Protein AF-A0A1S8XWS3-F1 (afdb_monomer)

pLDDT: mean 75.54, std 18.1, range [40.41, 96.75]

Radius of gyration: 20.97 Å; Cα contacts (8 Å, |Δi|>4): 81; chains: 1; bounding box: 36×42×70 Å

Nearest PDB structures (foldseek):
  8h3m-assembly1_A  TM=4.734E-01  e=3.197E+00  Severe acute respiratory syndrome coronavirus 2
  7y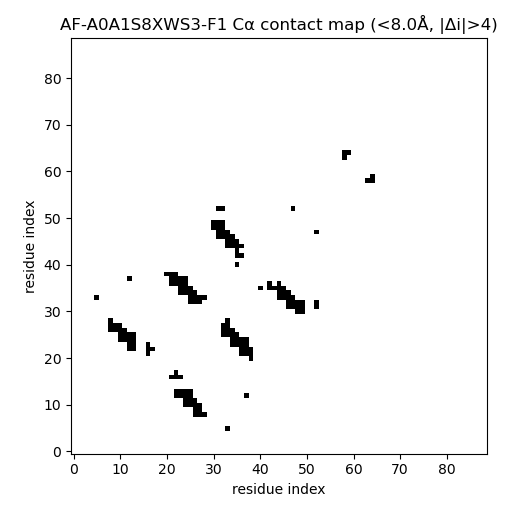v4-assembly1_A  TM=4.080E-01  e=5.481E+00  Homo sapiens

Foldseek 3Di:
DPPDPCVPFDWDWDPPDDPVQQIKIWTDDPFWIWIDRPVCPVDDIDIGGPVRVVVVVVCVVVCVPVPPDPPPPPDDPPPPDDDDDDDDD

Secondary structure (DSSP, 8-state):
------TT--EEE-TT--TT---EEEEE-SSEEEEEESS-TTSPPEEEEHHHHHHHHHHHHTTTT-TT------------PPP------

Sequence (89 aa):
MSVLDLGAATWRTSTRSGANGNCVEVAQLTSAVALRDSKDRSGPALVFTAREWAAFIEGTKDGEFDQDRPTRRRRGLGAKRSPLMQSLT

Structure (mmCIF, N/CA/C/O backbone):
data_AF-A0A1S8XWS3-F1
#
_entry.id   AF-A0A1S8XWS3-F1
#
loop_
_atom_site.group_PDB
_atom_site.id
_atom_site.type_symbol
_atom_site.label_atom_id
_atom_site.label_alt_id
_atom_site.label_comp_id
_atom_site.label_asym_id
_atom_site.label_entity_id
_atom_site.label_seq_id
_atom_site.pdbx_PDB_ins_code
_atom_site.Cartn_x
_atom_site.Cartn_y
_atom_site.Cartn_z
_atom_site.occupancy
_atom_site.B_iso_or_equiv
_atom_site.auth_seq_id
_atom_site.auth_comp_id
_atom_site.auth_asym_id
_atom_site.auth_atom_id
_atom_site.pdbx_PDB_model_num
ATOM 1 N N . MET A 1 1 ? -10.907 -17.860 5.616 1.00 41.94 1 MET A N 1
ATOM 2 C CA . MET A 1 1 ? -10.126 -16.698 5.145 1.00 41.94 1 MET A CA 1
ATOM 3 C C . MET A 1 1 ? -10.985 -15.966 4.141 1.00 41.94 1 MET A C 1
ATOM 5 O O . MET A 1 1 ? -11.207 -16.499 3.064 1.00 41.94 1 MET A O 1
ATOM 9 N N . SER A 1 2 ? -11.567 -14.829 4.522 1.00 51.44 2 SER A N 1
ATOM 10 C CA . SER A 1 2 ? -12.312 -14.000 3.576 1.00 51.44 2 SER A CA 1
ATOM 11 C C . SER A 1 2 ? -11.335 -13.527 2.510 1.00 51.44 2 SER A C 1
ATOM 13 O O . SER A 1 2 ? -10.404 -12.779 2.812 1.00 51.44 2 SER A O 1
ATOM 15 N N . VAL A 1 3 ? -11.516 -14.024 1.294 1.00 60.12 3 VAL A N 1
ATOM 16 C CA . VAL A 1 3 ? -10.766 -13.573 0.131 1.00 60.12 3 VAL A CA 1
ATOM 17 C C . VAL A 1 3 ? -11.236 -12.146 -0.114 1.00 60.12 3 VAL A C 1
ATOM 19 O O . VAL A 1 3 ? -12.331 -11.930 -0.625 1.00 60.12 3 VAL A O 1
ATOM 22 N N . LEU A 1 4 ? -10.475 -11.164 0.369 1.00 68.75 4 LEU A N 1
ATOM 23 C CA . LEU A 1 4 ? -10.675 -9.791 -0.073 1.00 68.75 4 LEU A CA 1
ATOM 24 C C . LEU A 1 4 ? -10.516 -9.810 -1.590 1.00 68.75 4 LEU A C 1
ATOM 26 O O . LEU A 1 4 ? -9.526 -10.345 -2.092 1.00 68.75 4 LEU A O 1
ATOM 30 N N . ASP A 1 5 ? -11.506 -9.292 -2.311 1.00 70.50 5 ASP A N 1
ATOM 31 C CA . ASP A 1 5 ? -11.429 -9.212 -3.763 1.00 70.50 5 ASP A CA 1
ATOM 32 C C . ASP A 1 5 ? -10.414 -8.131 -4.152 1.00 70.50 5 ASP A C 1
ATOM 34 O O . ASP A 1 5 ? -10.721 -6.947 -4.284 1.00 70.50 5 ASP A O 1
ATOM 38 N N . LEU A 1 6 ? -9.161 -8.559 -4.277 1.00 78.19 6 LEU A N 1
ATOM 39 C CA . LEU A 1 6 ? -8.049 -7.731 -4.726 1.00 78.19 6 LEU A CA 1
ATOM 40 C C . LEU A 1 6 ? -8.053 -7.528 -6.250 1.00 78.19 6 LEU A C 1
ATOM 42 O O . LEU A 1 6 ? -7.288 -6.698 -6.750 1.00 78.19 6 LEU A O 1
ATOM 46 N N . GLY A 1 7 ? -8.897 -8.264 -6.986 1.00 74.69 7 GLY A N 1
ATOM 47 C CA . GLY A 1 7 ? -9.034 -8.154 -8.437 1.00 74.69 7 GLY A CA 1
ATOM 48 C C . GLY A 1 7 ? -9.686 -6.839 -8.862 1.00 74.69 7 GLY A C 1
ATOM 49 O O . GLY A 1 7 ? -9.277 -6.253 -9.861 1.00 74.69 7 GLY A O 1
ATOM 50 N N . ALA A 1 8 ? -10.631 -6.333 -8.065 1.00 78.88 8 ALA A N 1
ATOM 51 C CA . ALA A 1 8 ? -11.286 -5.041 -8.283 1.00 78.88 8 ALA A CA 1
ATOM 52 C C . ALA A 1 8 ? -10.548 -3.844 -7.648 1.00 78.88 8 ALA A C 1
ATOM 54 O O . ALA A 1 8 ? -11.007 -2.704 -7.743 1.00 78.88 8 ALA A O 1
ATOM 55 N N . ALA A 1 9 ? -9.423 -4.075 -6.968 1.00 86.75 9 ALA A N 1
ATOM 56 C CA . ALA A 1 9 ? -8.733 -3.033 -6.221 1.00 86.75 9 ALA A CA 1
ATOM 57 C C . ALA A 1 9 ? -8.011 -2.031 -7.143 1.00 86.75 9 ALA A C 1
ATOM 59 O O . ALA A 1 9 ? -7.328 -2.405 -8.098 1.00 86.75 9 ALA A O 1
ATOM 60 N N . THR A 1 10 ? -8.103 -0.738 -6.822 1.00 90.19 10 THR A N 1
ATOM 61 C CA . THR A 1 10 ? -7.387 0.316 -7.556 1.00 90.19 10 THR A CA 1
ATOM 62 C C . THR A 1 10 ? -5.940 0.406 -7.077 1.00 90.19 10 THR A C 1
ATOM 64 O O . THR A 1 10 ? -5.633 1.061 -6.078 1.00 90.19 10 THR A O 1
ATOM 67 N N . TRP A 1 11 ? -5.043 -0.250 -7.808 1.00 90.50 11 TRP A N 1
ATOM 68 C CA . TRP A 1 11 ? -3.612 -0.275 -7.516 1.00 90.50 11 TRP A CA 1
ATOM 69 C C . TRP A 1 11 ? -2.911 1.014 -7.950 1.00 90.50 11 TRP A C 1
AT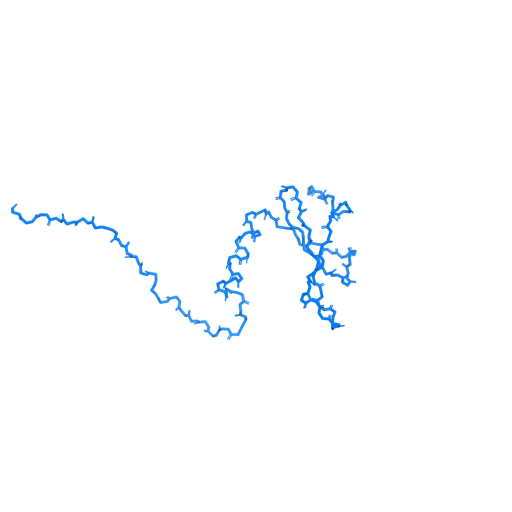OM 71 O O . TRP A 1 11 ? -3.102 1.509 -9.060 1.00 90.50 11 TRP A O 1
ATOM 81 N N . ARG A 1 12 ? -2.055 1.547 -7.075 1.00 89.31 12 ARG A N 1
ATOM 82 C CA . ARG A 1 12 ? -1.196 2.701 -7.355 1.00 89.31 12 ARG A CA 1
ATOM 83 C C . ARG A 1 12 ? 0.261 2.326 -7.137 1.00 89.31 12 ARG A C 1
ATOM 85 O O . ARG A 1 12 ? 0.652 1.946 -6.036 1.00 89.31 12 ARG A O 1
ATOM 92 N N . THR A 1 13 ? 1.071 2.480 -8.175 1.00 85.81 13 THR A N 1
ATOM 93 C CA . THR A 1 13 ? 2.528 2.338 -8.094 1.00 85.81 13 THR A CA 1
ATOM 94 C C . THR A 1 13 ? 3.146 3.609 -7.509 1.00 85.81 13 THR A C 1
ATOM 96 O O . THR A 1 13 ? 2.726 4.721 -7.837 1.00 85.81 13 THR A O 1
ATOM 99 N N . SER A 1 14 ? 4.154 3.469 -6.645 1.00 72.94 14 SER A N 1
ATOM 100 C CA . SER A 1 14 ? 4.889 4.623 -6.106 1.00 72.94 14 SER A CA 1
ATOM 101 C C . SER A 1 14 ? 5.610 5.400 -7.213 1.00 72.94 14 SER A C 1
ATOM 103 O O . SER A 1 14 ? 6.263 4.800 -8.063 1.00 72.94 14 SER A O 1
ATOM 105 N N . THR A 1 15 ? 5.588 6.733 -7.168 1.00 68.62 15 THR A N 1
ATOM 106 C CA . THR A 1 15 ? 6.350 7.595 -8.095 1.00 68.62 15 THR A CA 1
ATOM 107 C C . THR A 1 15 ? 7.858 7.581 -7.835 1.00 68.62 15 THR A C 1
ATOM 109 O O . THR A 1 15 ? 8.630 8.037 -8.671 1.00 68.62 15 THR A O 1
ATOM 112 N N . ARG A 1 16 ? 8.302 7.037 -6.691 1.00 66.56 16 ARG A N 1
ATOM 113 C CA . ARG A 1 16 ? 9.726 6.823 -6.361 1.00 66.56 16 ARG A CA 1
ATOM 114 C C . ARG A 1 16 ? 10.303 5.542 -6.979 1.00 66.56 16 ARG A C 1
ATOM 116 O O . ARG A 1 16 ? 11.460 5.209 -6.746 1.00 66.56 16 ARG A O 1
ATOM 123 N N . SER A 1 17 ? 9.497 4.845 -7.769 1.00 63.81 17 SER A N 1
ATOM 124 C CA . SER A 1 17 ? 9.869 3.668 -8.542 1.00 63.81 17 SER A CA 1
ATOM 125 C C . SER A 1 17 ? 10.761 4.063 -9.722 1.00 63.81 17 SER A C 1
ATOM 127 O O . SER A 1 17 ? 10.282 4.618 -10.706 1.00 63.81 17 SER A O 1
ATOM 129 N N . GLY A 1 18 ? 12.069 3.826 -9.613 1.00 63.81 18 GLY A N 1
ATOM 130 C CA . GLY A 1 18 ? 13.013 4.032 -10.717 1.00 63.81 18 GLY A CA 1
ATOM 131 C C . GLY A 1 18 ? 13.016 2.878 -11.729 1.00 63.81 18 GLY A C 1
ATOM 132 O O . GLY A 1 18 ? 12.427 1.823 -11.491 1.00 63.81 18 GLY A O 1
ATOM 133 N N . ALA A 1 19 ? 13.762 3.041 -12.829 1.00 62.25 19 ALA A N 1
ATOM 134 C CA . ALA A 1 19 ? 13.907 2.040 -13.899 1.00 62.25 19 ALA A CA 1
ATOM 135 C C . ALA A 1 19 ? 14.463 0.673 -13.434 1.00 62.25 19 ALA A C 1
ATOM 137 O O . ALA A 1 19 ? 14.361 -0.316 -14.152 1.00 62.25 19 ALA A O 1
ATOM 138 N N . ASN A 1 20 ? 15.004 0.596 -12.214 1.00 63.97 20 ASN A N 1
ATOM 139 C CA . ASN A 1 20 ? 15.614 -0.613 -11.656 1.00 63.97 20 ASN A CA 1
ATOM 140 C C . ASN A 1 20 ? 14.588 -1.597 -11.051 1.00 63.97 20 ASN A C 1
ATOM 142 O O . ASN A 1 20 ? 14.956 -2.672 -10.580 1.00 63.97 20 ASN A O 1
ATOM 146 N N . GLY A 1 21 ? 13.291 -1.272 -11.085 1.00 56.47 21 GLY A N 1
ATOM 147 C CA . GLY A 1 21 ? 12.225 -2.267 -10.965 1.00 56.47 21 GLY A CA 1
ATOM 148 C C . GLY A 1 21 ? 11.902 -2.778 -9.556 1.00 56.47 21 GLY A C 1
ATOM 149 O O . GLY A 1 21 ? 11.280 -3.822 -9.435 1.00 56.47 21 GLY A O 1
ATOM 150 N N . ASN A 1 22 ? 12.267 -2.098 -8.476 1.00 63.22 22 ASN A N 1
ATOM 151 C CA . ASN A 1 22 ? 11.828 -2.496 -7.125 1.00 63.22 22 ASN A CA 1
ATOM 152 C C . ASN A 1 22 ? 10.515 -1.799 -6.745 1.00 63.22 22 ASN A C 1
ATOM 154 O O . ASN A 1 22 ? 10.407 -1.162 -5.698 1.00 63.22 22 ASN A O 1
ATOM 158 N N . CYS A 1 23 ? 9.551 -1.812 -7.662 1.00 79.56 23 CYS A N 1
ATOM 159 C CA . CYS A 1 23 ? 8.370 -0.971 -7.559 1.00 79.56 23 CYS A CA 1
ATOM 160 C C . CYS A 1 23 ? 7.290 -1.715 -6.767 1.00 79.56 23 CYS A C 1
ATOM 162 O O . CYS A 1 23 ? 6.921 -2.840 -7.098 1.00 79.56 23 CYS A O 1
ATOM 164 N N . VAL A 1 24 ? 6.770 -1.074 -5.724 1.00 85.25 24 VAL A N 1
ATOM 165 C CA . VAL A 1 24 ? 5.632 -1.580 -4.949 1.00 85.25 24 VAL A CA 1
ATOM 166 C C . VAL A 1 24 ? 4.340 -0.940 -5.445 1.00 85.25 24 VAL A C 1
ATOM 168 O O . VAL A 1 24 ? 4.313 0.248 -5.798 1.00 85.25 24 VAL A O 1
ATOM 171 N N . GLU A 1 25 ? 3.266 -1.724 -5.462 1.00 89.69 25 GLU A N 1
ATOM 172 C CA . GLU A 1 25 ? 1.905 -1.246 -5.703 1.00 89.69 25 GLU A CA 1
ATOM 173 C C . GLU A 1 25 ? 1.102 -1.312 -4.403 1.00 89.69 25 GLU A C 1
ATOM 175 O O . GLU A 1 25 ? 1.176 -2.294 -3.663 1.00 89.69 25 GLU A O 1
ATOM 180 N N . VAL A 1 26 ? 0.319 -0.265 -4.141 1.00 91.56 26 VAL A N 1
ATOM 181 C CA . VAL A 1 26 ? -0.566 -0.174 -2.975 1.00 91.56 26 VAL A CA 1
ATOM 182 C C . VAL A 1 26 ? -1.998 0.046 -3.440 1.00 91.56 26 VAL A C 1
ATOM 184 O O . VAL A 1 26 ? -2.240 0.876 -4.319 1.00 91.56 26 VAL A O 1
ATOM 187 N N . ALA A 1 27 ? -2.950 -0.654 -2.829 1.00 93.00 27 ALA A N 1
ATOM 188 C CA . ALA A 1 27 ? -4.375 -0.417 -3.011 1.00 93.00 27 ALA A CA 1
ATOM 189 C C . ALA A 1 27 ? -5.054 -0.149 -1.664 1.00 93.00 27 ALA A C 1
ATOM 191 O O . ALA A 1 27 ? -4.889 -0.908 -0.707 1.00 93.00 27 ALA A O 1
ATOM 192 N N . GLN A 1 28 ? -5.831 0.933 -1.596 1.00 90.62 28 GLN A N 1
ATOM 193 C CA . GLN A 1 28 ? -6.714 1.194 -0.461 1.00 90.62 28 GLN A CA 1
ATOM 194 C C . GLN A 1 28 ? -8.041 0.471 -0.690 1.00 90.62 28 GLN A C 1
ATOM 196 O O . GLN A 1 28 ? -8.672 0.640 -1.733 1.00 90.62 28 GLN A O 1
ATOM 201 N N . LEU A 1 29 ? -8.446 -0.334 0.286 1.00 89.50 29 LEU A N 1
ATOM 202 C CA . LEU A 1 29 ? -9.724 -1.037 0.334 1.00 89.50 29 LEU A CA 1
ATOM 203 C C . LEU A 1 29 ? -10.607 -0.389 1.409 1.00 89.50 29 LEU A C 1
ATOM 205 O O . LEU A 1 29 ? -10.150 0.448 2.185 1.00 89.50 29 LEU A O 1
ATOM 209 N N . THR A 1 30 ? -11.869 -0.807 1.507 1.00 87.19 30 THR A N 1
ATOM 210 C CA . THR A 1 30 ? -12.824 -0.239 2.475 1.00 87.19 30 THR A CA 1
ATOM 211 C C . TH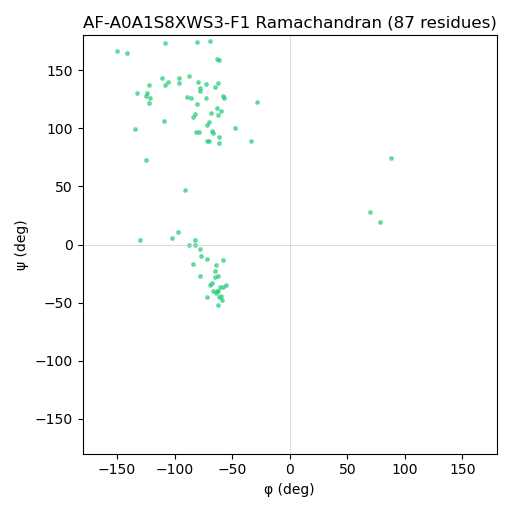R A 1 30 ? -12.359 -0.348 3.932 1.00 87.19 30 THR A C 1
ATOM 213 O O . THR A 1 30 ? -12.598 0.562 4.719 1.00 87.19 30 THR A O 1
ATOM 216 N N . SER A 1 31 ? -11.695 -1.445 4.308 1.00 86.25 31 SER A N 1
ATOM 217 C CA . SER A 1 31 ? -11.259 -1.711 5.691 1.00 86.25 31 SER A CA 1
ATOM 218 C C . SER A 1 31 ? -9.786 -2.115 5.814 1.00 86.25 31 SER A C 1
ATOM 220 O O . SER A 1 31 ? -9.312 -2.433 6.909 1.00 86.25 31 SER A O 1
ATOM 222 N N . ALA A 1 32 ? -9.056 -2.106 4.702 1.00 92.38 32 ALA A N 1
ATOM 223 C CA . ALA A 1 32 ? -7.720 -2.669 4.618 1.00 92.38 32 ALA A CA 1
ATOM 224 C C . ALA A 1 32 ? -6.858 -1.946 3.579 1.00 92.38 32 ALA A C 1
ATOM 226 O O . ALA A 1 32 ? -7.352 -1.194 2.739 1.00 92.38 32 ALA A O 1
ATOM 227 N N . VAL A 1 33 ? -5.558 -2.200 3.630 1.00 93.38 33 VAL A N 1
ATOM 228 C CA . VAL A 1 33 ? -4.585 -1.757 2.637 1.00 93.38 33 VAL A CA 1
ATOM 229 C C . VAL A 1 33 ? -3.840 -2.979 2.131 1.00 93.38 33 VAL A C 1
ATOM 231 O O . VAL A 1 33 ? -3.331 -3.763 2.929 1.00 93.38 33 VAL A O 1
ATOM 234 N N . ALA A 1 34 ? -3.791 -3.144 0.812 1.00 93.69 34 ALA A N 1
ATOM 235 C CA . ALA A 1 34 ? -3.067 -4.229 0.166 1.00 93.69 34 ALA A CA 1
ATOM 236 C C . ALA A 1 34 ? -1.774 -3.709 -0.470 1.00 93.69 34 ALA A C 1
ATOM 238 O O . ALA A 1 34 ? -1.762 -2.625 -1.058 1.00 93.69 34 ALA A O 1
ATOM 239 N N . LEU A 1 35 ? -0.698 -4.485 -0.362 1.00 91.81 35 LEU A N 1
ATOM 240 C CA . LEU A 1 35 ? 0.626 -4.162 -0.880 1.00 91.81 35 LEU A CA 1
ATOM 241 C C . LEU A 1 35 ? 1.183 -5.367 -1.638 1.00 91.81 35 LEU A C 1
ATOM 243 O O . LEU A 1 35 ? 1.162 -6.483 -1.121 1.00 91.81 35 LEU A O 1
ATOM 247 N N . ARG A 1 36 ? 1.668 -5.155 -2.862 1.00 90.94 36 ARG A N 1
ATOM 248 C CA . ARG A 1 36 ? 2.250 -6.222 -3.691 1.00 90.94 36 ARG A CA 1
ATOM 249 C C . ARG A 1 36 ? 3.465 -5.748 -4.479 1.00 90.94 36 ARG A C 1
ATOM 251 O O . ARG A 1 36 ? 3.676 -4.544 -4.654 1.00 90.94 36 ARG A O 1
ATOM 258 N N . ASP A 1 37 ? 4.223 -6.713 -4.987 1.00 87.06 37 ASP A N 1
ATOM 259 C CA . ASP A 1 37 ? 5.274 -6.463 -5.967 1.00 87.06 37 ASP A CA 1
ATOM 260 C C . ASP A 1 37 ? 4.644 -6.135 -7.331 1.00 87.06 37 ASP A C 1
ATOM 262 O O . ASP A 1 37 ? 3.822 -6.883 -7.858 1.00 87.06 37 ASP A O 1
ATOM 266 N N . SER A 1 38 ? 5.027 -5.001 -7.916 1.00 83.62 38 SER A N 1
ATOM 267 C CA . SER A 1 38 ? 4.600 -4.632 -9.269 1.00 83.62 38 SER A CA 1
ATOM 268 C C . SER A 1 38 ? 5.077 -5.611 -10.349 1.00 83.62 38 SER A C 1
ATOM 270 O O . SER A 1 38 ? 4.438 -5.704 -11.399 1.00 83.62 38 SER A O 1
ATOM 272 N N . LYS A 1 39 ? 6.197 -6.314 -10.120 1.00 82.81 39 LYS A N 1
ATOM 273 C CA . LYS A 1 39 ? 6.774 -7.287 -11.059 1.00 82.81 39 LYS A CA 1
ATOM 274 C C . LYS A 1 39 ? 6.042 -8.622 -11.033 1.00 82.81 39 LYS A C 1
ATOM 276 O O . LYS A 1 39 ? 6.015 -9.304 -12.052 1.00 82.81 39 LYS A O 1
ATOM 281 N N . ASP A 1 40 ? 5.425 -8.961 -9.907 1.00 84.56 40 ASP A N 1
ATOM 282 C CA . ASP A 1 40 ? 4.623 -10.168 -9.740 1.00 84.56 40 ASP A CA 1
ATOM 283 C C . ASP A 1 40 ? 3.213 -9.810 -9.256 1.00 84.56 40 ASP A C 1
ATOM 285 O O . ASP A 1 40 ? 2.828 -10.024 -8.107 1.00 84.56 40 ASP A O 1
ATOM 289 N N . ARG A 1 41 ? 2.415 -9.241 -10.168 1.00 85.62 41 ARG A N 1
ATOM 290 C CA . ARG A 1 41 ? 1.030 -8.827 -9.878 1.00 85.62 41 ARG A CA 1
ATOM 291 C C . ARG A 1 41 ? 0.096 -9.993 -9.548 1.00 85.62 41 ARG A C 1
ATOM 293 O O . ARG A 1 41 ? -0.951 -9.755 -8.945 1.00 85.62 41 ARG A O 1
ATOM 300 N N . SER A 1 42 ? 0.450 -11.199 -9.993 1.00 84.44 42 SER A N 1
ATOM 301 C CA . SER A 1 42 ? -0.239 -12.462 -9.699 1.00 84.44 42 SER A CA 1
ATOM 302 C C . SER A 1 42 ? 0.186 -13.084 -8.372 1.00 84.44 42 SER A C 1
ATOM 304 O O . SER A 1 42 ? -0.505 -13.970 -7.871 1.00 84.44 42 SER A O 1
ATOM 306 N N . GLY A 1 43 ? 1.318 -12.643 -7.829 1.00 84.94 43 GLY A N 1
ATOM 307 C CA . GLY A 1 43 ? 1.866 -13.114 -6.575 1.00 84.94 43 GLY A CA 1
ATOM 308 C C . GLY A 1 43 ? 1.040 -12.693 -5.357 1.00 84.94 43 GLY A C 1
ATOM 309 O O . GLY A 1 43 ? 0.057 -11.949 -5.459 1.00 84.94 43 GLY A O 1
ATOM 310 N N . PRO A 1 44 ? 1.426 -13.177 -4.168 1.00 87.31 44 PRO A N 1
ATOM 311 C CA . PRO A 1 44 ? 0.722 -12.872 -2.933 1.00 87.31 44 PRO A CA 1
ATOM 312 C C . PRO A 1 44 ? 0.812 -11.379 -2.587 1.00 87.31 44 PRO A C 1
ATOM 314 O O . PRO A 1 44 ? 1.883 -10.774 -2.627 1.00 87.31 44 PRO A O 1
ATOM 317 N N . ALA A 1 45 ? -0.318 -10.802 -2.180 1.00 91.44 45 ALA A N 1
ATOM 318 C CA . ALA A 1 45 ? -0.371 -9.461 -1.610 1.00 91.44 45 ALA A CA 1
ATOM 319 C C . ALA A 1 45 ? -0.360 -9.528 -0.078 1.00 91.44 45 ALA A C 1
ATOM 321 O O . ALA A 1 45 ? -1.061 -10.342 0.528 1.00 91.44 45 ALA A O 1
ATOM 322 N N . LEU A 1 46 ? 0.392 -8.628 0.549 1.00 91.94 46 LEU A N 1
ATOM 323 C CA . LEU A 1 46 ? 0.299 -8.370 1.980 1.00 91.94 46 LEU A CA 1
ATOM 324 C C . LEU A 1 46 ? -0.927 -7.500 2.238 1.00 91.94 46 LEU A C 1
ATOM 326 O O . LEU A 1 46 ? -1.120 -6.495 1.557 1.00 91.94 46 LEU A O 1
ATOM 330 N N . VAL A 1 47 ? -1.745 -7.868 3.220 1.00 93.50 47 VAL A N 1
ATOM 331 C CA . VAL A 1 47 ? -2.945 -7.112 3.579 1.00 93.50 47 VAL A CA 1
ATOM 332 C C . VAL A 1 47 ? -2.856 -6.678 5.032 1.00 93.50 47 VAL A C 1
ATOM 334 O O . VAL A 1 47 ? -2.694 -7.505 5.923 1.00 93.50 47 VAL A O 1
ATOM 337 N N . PHE A 1 48 ? -3.010 -5.379 5.250 1.00 93.88 48 PHE A N 1
ATOM 338 C CA . PHE A 1 48 ? -3.027 -4.740 6.557 1.00 93.88 48 PHE A CA 1
ATOM 339 C C . PHE A 1 48 ? -4.429 -4.223 6.847 1.00 93.88 48 PHE A C 1
ATOM 341 O O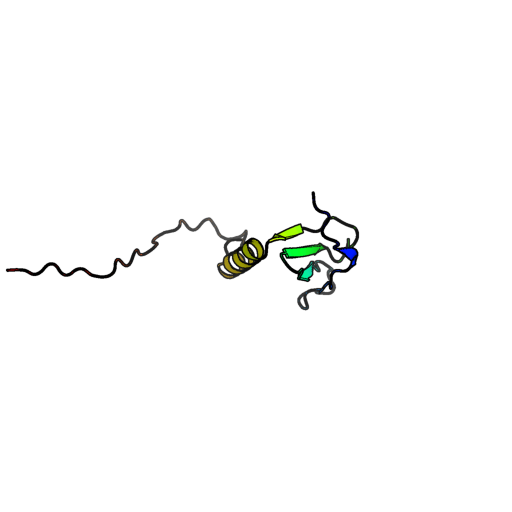 . PHE A 1 48 ? -5.095 -3.688 5.960 1.00 93.88 48 PHE A O 1
ATOM 348 N N . THR A 1 49 ? -4.871 -4.295 8.096 1.00 94.19 49 THR A N 1
ATOM 349 C CA . THR A 1 49 ? -5.991 -3.463 8.548 1.00 94.19 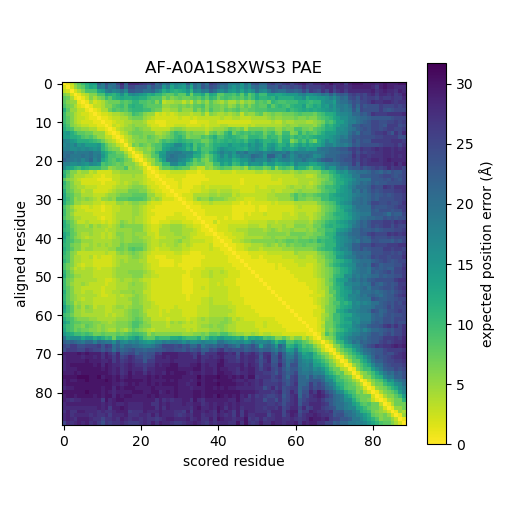49 THR A CA 1
ATOM 350 C C . THR A 1 49 ? -5.615 -1.981 8.456 1.00 94.19 49 THR A C 1
ATOM 352 O O . THR A 1 49 ? -4.437 -1.614 8.472 1.00 94.19 49 THR A O 1
ATOM 355 N N . ALA A 1 50 ? -6.610 -1.091 8.426 1.00 90.62 50 ALA A N 1
ATOM 356 C CA . ALA A 1 50 ? -6.352 0.353 8.440 1.00 90.62 50 ALA A CA 1
ATOM 357 C C . ALA A 1 50 ? -5.482 0.801 9.637 1.00 90.62 50 ALA A C 1
ATOM 359 O O . ALA A 1 50 ? -4.647 1.696 9.501 1.00 90.62 50 ALA A O 1
ATOM 360 N N . ARG A 1 51 ? -5.645 0.155 10.803 1.00 94.06 51 ARG A N 1
ATOM 361 C CA . ARG A 1 51 ? -4.874 0.467 12.015 1.00 94.06 51 ARG A CA 1
ATOM 362 C C . ARG A 1 51 ? -3.423 0.003 11.914 1.00 94.06 51 ARG A C 1
ATOM 364 O O . ARG A 1 51 ? -2.529 0.759 12.280 1.00 94.06 51 ARG A O 1
ATOM 371 N N . GLU A 1 52 ? -3.190 -1.213 11.429 1.00 95.94 52 GLU A N 1
ATOM 372 C CA . GLU A 1 52 ? -1.831 -1.725 11.210 1.00 95.94 52 GLU A CA 1
ATOM 373 C C . GLU A 1 52 ? -1.095 -0.890 10.169 1.00 95.94 52 GLU A C 1
ATOM 375 O O . GLU A 1 52 ? 0.071 -0.561 10.365 1.00 95.94 52 GLU A O 1
ATOM 380 N N . TRP A 1 53 ? -1.789 -0.476 9.104 1.00 95.00 53 TRP A N 1
ATOM 381 C CA . TRP A 1 53 ? -1.214 0.410 8.101 1.00 95.00 53 TRP A CA 1
ATOM 382 C C . TRP A 1 53 ? -0.809 1.766 8.692 1.00 95.00 53 TRP A C 1
ATOM 384 O O . TRP A 1 53 ? 0.298 2.236 8.444 1.00 95.00 53 TRP A O 1
ATOM 394 N N . ALA A 1 54 ? -1.666 2.384 9.511 1.00 94.12 54 ALA A N 1
ATOM 395 C CA . ALA A 1 54 ? -1.331 3.639 10.184 1.00 94.12 54 ALA A CA 1
ATOM 396 C C . ALA A 1 54 ? -0.087 3.494 11.077 1.00 94.12 54 ALA A C 1
ATOM 398 O O . ALA A 1 54 ? 0.853 4.277 10.940 1.00 94.12 54 ALA A O 1
ATOM 399 N N . ALA A 1 55 ? -0.044 2.446 11.907 1.00 96.38 55 ALA A N 1
ATOM 400 C CA . ALA A 1 55 ? 1.096 2.162 12.776 1.00 96.38 55 ALA A CA 1
ATOM 401 C C . ALA A 1 55 ? 2.385 1.892 11.980 1.00 96.38 55 ALA A C 1
ATOM 403 O O . ALA A 1 55 ? 3.451 2.382 12.343 1.00 96.38 55 ALA A O 1
ATOM 404 N N . PHE A 1 56 ? 2.291 1.163 10.862 1.00 94.19 56 PHE A N 1
ATOM 405 C CA . PHE A 1 56 ? 3.424 0.917 9.969 1.00 94.19 56 PHE A CA 1
ATOM 406 C C . PHE A 1 56 ? 4.005 2.223 9.412 1.00 94.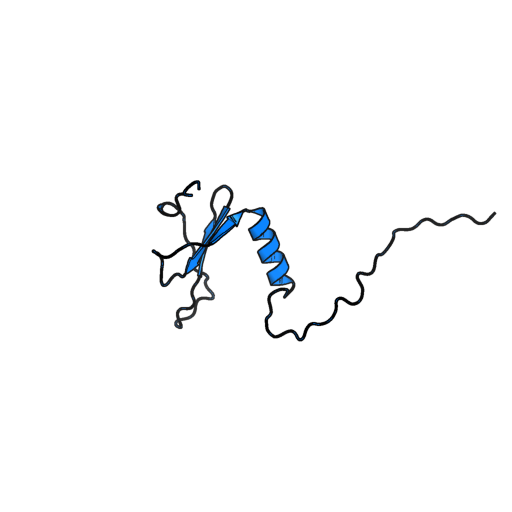19 56 PHE A C 1
ATOM 408 O O . PHE A 1 56 ? 5.224 2.407 9.400 1.00 94.19 56 PHE A O 1
ATOM 415 N N . ILE A 1 57 ? 3.148 3.153 8.981 1.00 94.00 57 ILE A N 1
ATOM 416 C CA . ILE A 1 57 ? 3.587 4.456 8.467 1.00 94.00 57 ILE A CA 1
ATOM 417 C C . ILE A 1 57 ? 4.226 5.308 9.569 1.00 94.00 57 ILE A C 1
ATOM 419 O O . ILE A 1 57 ? 5.225 5.976 9.302 1.00 94.00 57 ILE A O 1
ATOM 423 N N . GLU A 1 58 ? 3.681 5.295 10.786 1.00 96.75 58 GLU A N 1
ATOM 424 C CA . GLU A 1 58 ? 4.275 5.991 11.935 1.00 96.75 58 GLU A CA 1
ATOM 425 C C . GLU A 1 58 ? 5.659 5.424 12.277 1.00 96.75 58 GLU A C 1
ATOM 427 O O . GLU A 1 58 ? 6.633 6.174 12.261 1.00 96.75 58 GLU A O 1
ATOM 432 N N . GLY A 1 59 ? 5.784 4.104 12.447 1.00 94.12 59 GLY A N 1
ATOM 433 C CA . GLY A 1 59 ? 7.072 3.455 12.726 1.00 94.12 59 GLY A CA 1
ATOM 434 C C . GLY A 1 59 ? 8.107 3.676 11.616 1.00 94.12 59 GLY A C 1
ATOM 435 O O . GLY A 1 59 ? 9.286 3.904 11.887 1.00 94.12 59 GLY A O 1
ATOM 436 N N . THR A 1 60 ? 7.669 3.705 10.351 1.00 92.94 60 THR A N 1
ATOM 437 C CA . THR A 1 60 ? 8.548 4.023 9.212 1.00 92.94 60 THR A CA 1
ATOM 438 C C . THR A 1 60 ? 9.076 5.455 9.283 1.00 92.94 60 THR A C 1
ATOM 440 O O . THR A 1 60 ? 10.256 5.685 9.032 1.00 92.94 60 THR A O 1
ATOM 443 N N . LYS A 1 61 ? 8.236 6.431 9.647 1.00 91.19 61 LYS A N 1
ATOM 444 C CA . LYS A 1 61 ? 8.668 7.830 9.819 1.00 91.19 61 LYS A CA 1
ATOM 445 C C . LYS A 1 61 ? 9.614 8.005 11.007 1.00 91.19 61 LYS A C 1
ATOM 447 O O . LYS A 1 61 ? 10.517 8.834 10.933 1.00 91.19 61 LYS A O 1
ATOM 452 N N . ASP A 1 62 ? 9.430 7.211 12.058 1.00 93.94 62 ASP A N 1
ATOM 453 C CA . ASP A 1 62 ? 10.278 7.212 13.254 1.00 93.94 62 ASP A CA 1
ATOM 454 C C . ASP A 1 62 ? 11.618 6.469 13.055 1.00 93.94 62 ASP A C 1
ATOM 456 O O . ASP A 1 62 ? 12.471 6.460 13.953 1.00 93.94 62 ASP A O 1
ATOM 460 N N . GLY A 1 63 ? 11.827 5.862 11.879 1.00 91.75 63 GLY A N 1
ATOM 461 C CA . GLY A 1 63 ? 13.030 5.096 11.547 1.00 91.75 63 GLY A CA 1
ATOM 462 C C . GLY A 1 63 ? 13.130 3.778 12.319 1.00 91.75 63 GLY A C 1
ATOM 463 O O . GLY A 1 63 ? 14.230 3.312 12.617 1.00 91.75 63 GLY A O 1
ATOM 464 N N . GLU A 1 64 ? 11.994 3.185 12.706 1.00 91.88 64 GLU A N 1
ATOM 465 C CA . GLU A 1 64 ? 11.954 1.919 13.452 1.00 91.88 64 GLU A CA 1
ATOM 466 C C . GLU A 1 64 ? 12.502 0.742 12.631 1.00 91.88 64 GLU A C 1
ATOM 468 O O . GLU A 1 64 ? 13.063 -0.199 13.191 1.00 91.88 64 GLU A O 1
ATOM 473 N N . PHE A 1 65 ? 12.390 0.821 11.303 1.00 88.25 65 PHE A N 1
ATOM 474 C CA . PHE A 1 65 ? 12.758 -0.253 10.378 1.00 88.25 65 PHE A CA 1
ATOM 475 C C . PHE A 1 65 ? 14.109 -0.048 9.672 1.00 88.25 65 PHE A C 1
ATOM 477 O O . PHE A 1 65 ? 14.475 -0.859 8.818 1.00 88.25 65 PHE A O 1
ATOM 484 N N . ASP A 1 66 ? 14.870 0.992 10.025 1.00 88.31 66 ASP A N 1
ATOM 485 C CA . ASP A 1 66 ? 16.182 1.262 9.430 1.00 88.31 66 ASP A CA 1
ATOM 486 C C . ASP A 1 66 ? 17.207 0.207 9.891 1.00 88.31 66 ASP A C 1
ATOM 488 O O . ASP A 1 66 ? 17.677 0.220 11.031 1.00 88.31 66 ASP A O 1
ATOM 492 N N . GLN A 1 67 ? 17.558 -0.719 8.992 1.00 72.38 67 GLN A N 1
ATOM 493 C CA . GLN A 1 67 ? 18.401 -1.894 9.276 1.00 72.38 67 GLN A CA 1
ATOM 494 C C . GLN A 1 67 ? 19.847 -1.543 9.695 1.00 72.38 67 GLN A C 1
ATOM 496 O O . GLN A 1 67 ? 20.509 -2.362 10.327 1.00 72.38 67 GLN A O 1
ATOM 501 N N . ASP A 1 68 ? 20.314 -0.319 9.421 1.00 67.00 68 ASP A N 1
ATOM 502 C CA . ASP A 1 68 ? 21.689 0.134 9.700 1.00 67.00 68 ASP A CA 1
ATOM 503 C C . ASP A 1 68 ? 21.849 0.919 11.014 1.00 67.00 68 ASP A C 1
ATOM 505 O O . ASP A 1 68 ? 22.903 1.503 11.281 1.00 67.00 68 ASP A O 1
ATOM 509 N N . ARG A 1 69 ? 20.836 0.945 11.890 1.00 56.66 69 ARG A N 1
ATOM 510 C CA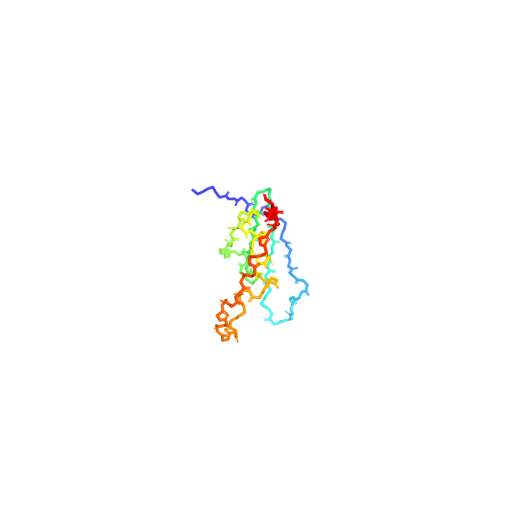 . ARG A 1 69 ? 20.987 1.580 13.205 1.00 56.66 69 ARG A CA 1
ATOM 511 C C . ARG A 1 69 ? 21.636 0.593 14.186 1.00 56.66 69 ARG A C 1
ATOM 513 O O . ARG A 1 69 ? 20.945 -0.320 14.641 1.00 56.66 69 ARG A O 1
ATOM 520 N N . PRO A 1 70 ? 22.902 0.776 14.627 1.00 53.94 70 PRO A N 1
ATOM 521 C CA . PRO A 1 70 ? 23.421 -0.002 15.746 1.00 53.94 70 PRO A CA 1
ATOM 522 C C . PRO A 1 70 ? 22.527 0.310 16.941 1.00 53.94 70 PRO A C 1
ATOM 524 O O . PRO A 1 70 ? 22.439 1.467 17.352 1.00 53.94 70 PRO A O 1
ATOM 527 N N . THR A 1 71 ? 21.804 -0.701 17.425 1.00 55.88 71 THR A N 1
ATOM 528 C CA . THR A 1 71 ? 20.750 -0.645 18.448 1.00 55.88 71 THR A CA 1
ATOM 529 C C . THR A 1 71 ? 21.016 0.432 19.503 1.00 55.88 71 THR A C 1
ATOM 531 O O . THR A 1 71 ? 21.651 0.186 20.536 1.00 55.88 71 THR A O 1
ATOM 534 N N . ARG A 1 72 ? 20.547 1.665 19.267 1.00 56.81 72 ARG A N 1
ATOM 535 C CA . ARG A 1 72 ? 20.687 2.735 20.251 1.00 56.81 72 ARG A CA 1
ATOM 536 C C . ARG A 1 72 ? 19.594 2.483 21.266 1.00 56.81 72 ARG A C 1
ATOM 538 O O . ARG A 1 72 ? 18.440 2.836 21.047 1.00 56.81 72 ARG A O 1
ATOM 545 N N . ARG A 1 73 ? 19.988 1.811 22.354 1.00 57.12 73 ARG A N 1
ATOM 546 C CA . ARG A 1 73 ? 19.218 1.632 23.588 1.00 57.12 73 ARG A CA 1
ATOM 547 C C . ARG A 1 73 ? 18.272 2.816 23.778 1.00 57.12 73 ARG A C 1
ATOM 549 O O . ARG A 1 73 ? 18.749 3.951 23.855 1.00 57.12 73 ARG A O 1
ATOM 556 N N . ARG A 1 74 ? 16.965 2.547 23.883 1.00 58.59 74 ARG A N 1
ATOM 557 C CA . ARG A 1 74 ? 15.978 3.501 24.403 1.00 58.59 74 ARG A CA 1
ATOM 558 C C . ARG A 1 74 ? 16.533 4.084 25.705 1.00 58.59 74 ARG A C 1
ATOM 560 O O . ARG A 1 74 ? 16.494 3.434 26.745 1.00 58.59 74 ARG A O 1
ATOM 567 N N . ARG A 1 75 ? 17.098 5.288 25.645 1.00 54.12 75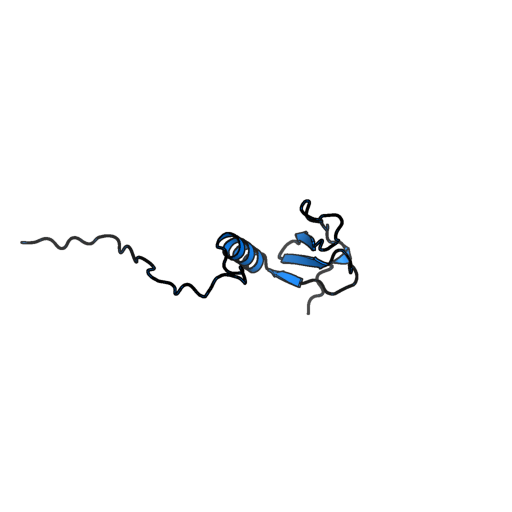 ARG A N 1
ATOM 568 C CA . ARG A 1 75 ? 17.491 6.061 26.819 1.00 54.12 75 ARG A CA 1
ATOM 569 C C . ARG A 1 75 ? 16.514 7.227 26.901 1.00 54.12 75 ARG A C 1
ATOM 571 O O . ARG A 1 75 ? 16.588 8.142 26.092 1.00 54.12 75 ARG A O 1
ATOM 578 N N . GLY A 1 76 ? 15.599 7.133 27.866 1.00 46.38 76 GLY A N 1
ATOM 579 C CA . GLY A 1 76 ? 14.824 8.259 28.383 1.00 46.38 76 GLY A CA 1
ATOM 580 C C . GLY A 1 76 ? 13.517 8.573 27.659 1.00 46.38 76 GLY A C 1
ATOM 581 O O . GLY A 1 76 ? 13.411 9.612 27.017 1.00 46.38 76 GLY A O 1
ATOM 582 N N . LEU A 1 77 ? 12.480 7.755 27.868 1.00 57.84 77 LEU A N 1
ATOM 583 C CA . LEU A 1 77 ? 11.120 8.294 27.895 1.00 57.84 77 LEU A CA 1
ATOM 584 C C . LEU A 1 77 ? 11.045 9.185 29.140 1.00 57.84 77 LEU A C 1
ATOM 586 O O . LEU A 1 77 ? 10.888 8.697 30.258 1.00 57.84 77 LEU A O 1
ATOM 590 N N . GLY A 1 78 ? 11.258 10.485 28.947 1.00 43.75 78 GLY A N 1
ATOM 591 C CA . GLY A 1 78 ? 10.976 11.493 29.953 1.00 43.75 78 GLY A CA 1
ATOM 592 C C . GLY A 1 78 ? 9.486 11.464 30.254 1.00 43.75 78 GLY A C 1
ATOM 593 O O . GLY A 1 78 ? 8.700 12.121 29.579 1.00 43.75 78 GLY A O 1
ATOM 594 N N . ALA A 1 79 ? 9.103 10.692 31.269 1.00 55.41 79 ALA A N 1
ATOM 595 C CA . ALA A 1 79 ? 7.828 10.832 31.939 1.00 55.41 79 ALA A CA 1
ATOM 596 C C . ALA A 1 79 ? 7.78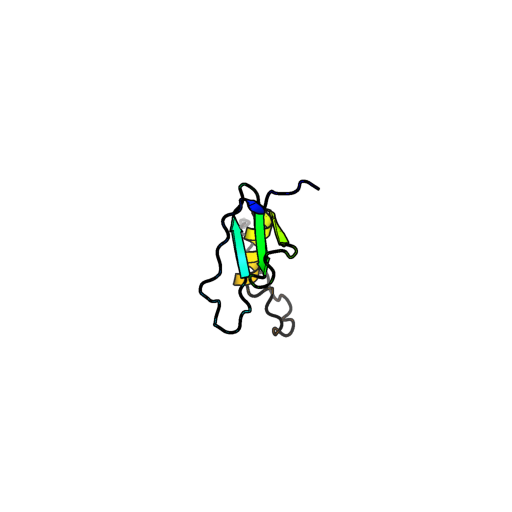4 12.235 32.561 1.00 55.41 79 ALA A C 1
ATOM 598 O O . ALA A 1 79 ? 8.166 12.437 33.713 1.00 55.41 79 ALA A O 1
ATOM 599 N N . LYS A 1 80 ? 7.341 13.232 31.791 1.00 46.12 80 LYS A N 1
ATOM 600 C CA . LYS A 1 80 ? 6.858 14.486 32.364 1.00 46.12 80 LYS A CA 1
ATOM 601 C C . LYS A 1 80 ? 5.532 14.166 33.049 1.00 46.12 80 LYS A C 1
ATOM 603 O O . LYS A 1 80 ? 4.473 14.199 32.434 1.00 46.12 80 LYS A O 1
ATOM 608 N N . ARG A 1 81 ? 5.614 13.788 34.326 1.00 51.06 81 ARG A N 1
ATOM 609 C CA . ARG A 1 81 ? 4.482 13.855 35.248 1.00 51.06 81 ARG A CA 1
ATOM 610 C C . ARG A 1 81 ? 4.097 15.330 35.396 1.00 51.06 81 ARG A C 1
ATOM 612 O O . ARG A 1 81 ? 4.916 16.137 35.831 1.00 51.06 81 ARG A O 1
ATOM 619 N N . SER A 1 82 ? 2.876 15.657 34.988 1.00 44.09 82 SER A N 1
ATOM 620 C CA . SER A 1 82 ? 2.193 16.915 35.303 1.00 44.09 82 SER A CA 1
ATOM 621 C C . SER A 1 82 ? 1.998 17.076 36.825 1.00 44.09 82 SER A C 1
ATOM 623 O O . SER A 1 82 ? 2.100 16.091 37.562 1.00 44.09 82 SER A O 1
ATOM 625 N N . PRO A 1 83 ? 1.793 18.315 37.307 1.00 48.81 83 PRO A N 1
ATOM 626 C CA . PRO A 1 83 ? 2.228 18.765 38.621 1.00 48.81 83 PRO A CA 1
ATOM 627 C C . PRO A 1 83 ? 1.194 18.469 39.707 1.00 48.81 83 PRO A C 1
ATOM 629 O O . PRO A 1 83 ? -0.005 18.614 39.495 1.00 48.81 83 PRO A O 1
ATOM 632 N N . LEU A 1 84 ? 1.670 18.146 40.906 1.00 44.34 84 LEU A N 1
ATOM 633 C CA . LEU A 1 84 ? 0.902 18.364 42.124 1.00 44.34 84 LEU A CA 1
ATOM 634 C C . LEU A 1 84 ? 1.846 19.001 43.140 1.00 44.34 84 LEU A C 1
ATOM 636 O O . LEU A 1 84 ? 2.695 18.335 43.730 1.00 44.34 84 LEU A O 1
ATOM 640 N N . MET A 1 85 ? 1.747 20.324 43.262 1.00 44.69 85 MET A N 1
ATOM 641 C CA . MET A 1 85 ? 2.369 21.057 44.354 1.00 44.69 85 MET A CA 1
ATOM 642 C C . MET A 1 85 ? 1.632 20.664 45.631 1.00 44.69 85 MET A C 1
ATOM 644 O O . MET A 1 85 ? 0.445 20.949 45.773 1.00 44.69 85 MET A O 1
ATOM 648 N N . GLN A 1 86 ? 2.316 19.971 46.537 1.00 46.31 86 GLN A N 1
ATOM 649 C CA . GLN A 1 86 ? 1.854 19.854 47.912 1.00 46.31 86 GLN A CA 1
ATOM 650 C C . GLN A 1 86 ? 2.265 21.131 48.645 1.00 46.31 86 GLN A C 1
ATOM 652 O O . GLN A 1 86 ? 3.436 21.507 48.670 1.00 46.31 86 GLN A O 1
ATOM 657 N N . SER A 1 87 ? 1.248 21.814 49.156 1.00 42.41 87 SER A N 1
ATOM 658 C CA . SER A 1 87 ? 1.323 23.011 49.981 1.00 42.41 87 SER A CA 1
ATOM 659 C C . SER A 1 87 ? 2.141 22.733 51.246 1.00 42.41 87 SER A C 1
ATOM 661 O O . SER A 1 87 ? 1.845 21.779 51.961 1.00 42.41 87 SER A O 1
ATOM 663 N N . LEU A 1 88 ? 3.143 23.569 51.532 1.00 40.41 88 LEU A N 1
ATOM 664 C CA . LEU A 1 88 ? 3.665 23.732 52.889 1.00 40.41 88 LEU A CA 1
ATOM 665 C C . LEU A 1 88 ? 2.745 24.707 53.633 1.00 40.41 88 LEU A C 1
ATOM 667 O O . LEU A 1 88 ? 2.707 25.887 53.289 1.00 40.41 88 LEU A O 1
ATOM 671 N N . THR A 1 89 ? 2.017 24.211 54.628 1.00 46.97 89 THR A N 1
ATOM 672 C CA . THR A 1 89 ? 1.829 24.783 55.976 1.00 46.97 89 THR A CA 1
ATOM 673 C C . THR A 1 89 ? 1.205 23.689 56.831 1.00 46.97 89 THR A C 1
ATOM 675 O O . THR A 1 89 ? 0.233 23.068 56.345 1.00 46.97 89 THR A O 1
#

Mean predicted aligned error: 12.76 Å

Solvent-accessible surface area (backbone atoms only — not comparable to full-atom values): 5914 Å² total; per-residue (Å²): 129,85,78,72,72,66,84,82,47,65,71,42,69,54,88,86,48,56,95,86,63,86,33,48,26,40,22,76,52,99,68,31,36,37,38,34,46,60,85,44,74,87,52,82,62,52,75,34,46,56,66,56,46,52,52,50,53,51,39,53,75,72,52,72,74,54,86,84,61,77,81,74,71,91,78,75,87,77,78,77,75,79,87,79,87,77,81,91,127